Protein AF-A0A2V1BF29-F1 (afdb_monomer_lite)

Foldseek 3Di:
DDLVQQLVFLVVLLVVLVVQAFHWAAAQGKRWGDDDFKMKIKHQHAQPDPRNTGHSHPVCSVVSVVLSVQSSVCPPWDAAAFSDDQDNRITTIMHGHDPPDPNVVCNVPPPDPGD

Radius of gyration: 13.23 Å; chains: 1; bounding box: 35×24×35 Å

Sequence (115 aa):
MDHGGCNAVVADLRAQFVRSLGACIPRKAAWYSIRSNVVAFACNYGSVAPNNCHPITADNYDRFWASTVRISRDCGSFVAGIVDPPWFGVHFGYMIHYPGLDFCGNAWGSKLDHC

Secondary structure (DSSP, 8-state):
--HHHHHHHHHHHHHHHHHTTT-EEETT-EEEEEETTEEEEEEES---STTSEEE--HHHHHHHHHHHHHHHHHBTTB-SEESS--BTTEEEEEEE--TT--HHHHHT----S--

pLDDT: mean 74.35, std 13.65, range [36.12, 90.25]

Structure (mmCIF, N/CA/C/O backbone):
data_AF-A0A2V1BF29-F1
#
_entry.id   AF-A0A2V1BF29-F1
#
loop_
_atom_site.group_PDB
_atom_site.id
_atom_site.type_symbol
_atom_site.label_atom_id
_atom_site.label_alt_id
_atom_site.label_comp_id
_atom_site.label_asym_id
_atom_site.label_entity_id
_atom_site.label_seq_id
_atom_site.pdbx_PDB_ins_code
_atom_site.Cartn_x
_atom_site.Cartn_y
_atom_site.Cartn_z
_atom_site.occupancy
_atom_site.B_iso_or_equiv
_atom_site.auth_seq_id
_atom_site.auth_comp_id
_atom_site.auth_asym_id
_atom_site.auth_atom_id
_atom_site.pdbx_PDB_model_num
ATOM 1 N N . MET A 1 1 ? -13.451 -6.571 15.229 1.00 50.56 1 MET A N 1
ATOM 2 C CA . MET A 1 1 ? -13.162 -5.555 14.187 1.00 50.56 1 MET A CA 1
ATOM 3 C C . MET A 1 1 ? -14.139 -5.725 13.030 1.00 50.56 1 MET A C 1
ATOM 5 O O . MET A 1 1 ? -14.563 -6.845 12.785 1.00 50.56 1 MET A O 1
ATOM 9 N N . ASP A 1 2 ? -14.521 -4.641 12.352 1.00 57.06 2 ASP A N 1
ATOM 10 C CA . ASP A 1 2 ? -15.465 -4.665 11.225 1.00 57.06 2 ASP A CA 1
ATOM 11 C C . ASP A 1 2 ? -14.796 -5.203 9.943 1.00 57.06 2 ASP A C 1
ATOM 13 O O . ASP A 1 2 ? -13.970 -4.533 9.318 1.00 57.06 2 ASP A O 1
ATOM 17 N N . HIS A 1 3 ? -15.150 -6.430 9.552 1.00 59.81 3 HIS A N 1
ATOM 18 C CA . HIS A 1 3 ? -14.661 -7.070 8.326 1.00 59.81 3 HIS A CA 1
ATOM 19 C C . HIS A 1 3 ? -15.117 -6.330 7.052 1.00 59.81 3 HIS A C 1
ATOM 21 O O . HIS A 1 3 ? -14.430 -6.387 6.028 1.00 59.81 3 HIS A O 1
ATOM 27 N N . GLY A 1 4 ? -16.245 -5.611 7.103 1.00 61.72 4 GLY A N 1
ATOM 28 C CA . GLY A 1 4 ? -16.755 -4.822 5.981 1.00 61.72 4 GLY A CA 1
ATOM 29 C C . GLY A 1 4 ? -15.875 -3.606 5.691 1.00 61.72 4 GLY A C 1
ATOM 30 O O . GLY A 1 4 ? -15.502 -3.371 4.538 1.00 61.72 4 GLY A O 1
ATOM 31 N N . GLY A 1 5 ? -15.468 -2.889 6.743 1.00 70.00 5 GLY A N 1
ATOM 32 C CA . GLY A 1 5 ? -14.541 -1.759 6.654 1.00 70.00 5 GLY A CA 1
ATOM 33 C C . GLY A 1 5 ? -13.174 -2.142 6.084 1.00 70.00 5 GLY A C 1
ATOM 34 O O . GLY A 1 5 ? -12.642 -1.421 5.235 1.00 70.00 5 GLY A O 1
ATOM 35 N N . CYS A 1 6 ? -12.638 -3.309 6.466 1.00 73.94 6 CYS A N 1
ATOM 36 C CA . CYS A 1 6 ? -11.372 -3.774 5.904 1.00 73.94 6 CYS A CA 1
ATOM 37 C C . CYS A 1 6 ? -11.460 -4.072 4.402 1.00 73.94 6 CYS A C 1
ATOM 39 O O . CYS A 1 6 ? -10.661 -3.563 3.616 1.00 73.94 6 CYS A O 1
ATOM 41 N N . ASN A 1 7 ? -12.429 -4.883 3.973 1.00 78.88 7 ASN A N 1
ATOM 42 C CA . ASN A 1 7 ? -12.519 -5.253 2.561 1.00 78.88 7 ASN A CA 1
ATOM 43 C C . ASN A 1 7 ? -12.714 -4.028 1.664 1.00 78.88 7 ASN A C 1
ATOM 45 O O . ASN A 1 7 ? -12.131 -3.961 0.583 1.00 78.88 7 ASN A O 1
ATOM 49 N N . ALA A 1 8 ? -13.469 -3.032 2.134 1.00 84.69 8 ALA A N 1
ATOM 50 C CA . ALA A 1 8 ? -13.650 -1.781 1.414 1.00 84.69 8 ALA A CA 1
ATOM 51 C C . ALA A 1 8 ? -12.343 -0.975 1.300 1.00 84.69 8 ALA A C 1
ATOM 53 O O . ALA A 1 8 ? -12.001 -0.523 0.207 1.00 84.69 8 ALA A O 1
ATOM 54 N N . VAL A 1 9 ? -11.582 -0.823 2.391 1.00 87.12 9 VAL A N 1
ATOM 55 C CA . VAL A 1 9 ? -10.337 -0.038 2.357 1.00 87.12 9 VAL A CA 1
ATOM 56 C C . VAL A 1 9 ? -9.242 -0.722 1.526 1.00 87.12 9 VAL A C 1
ATOM 58 O O . VAL A 1 9 ? -8.500 -0.057 0.802 1.00 87.12 9 VAL A O 1
ATOM 61 N N . VAL A 1 10 ? -9.184 -2.056 1.553 1.00 86.38 10 VAL A N 1
ATOM 62 C CA . VAL A 1 10 ? -8.265 -2.844 0.720 1.00 86.38 10 VAL A CA 1
ATOM 63 C C . VAL A 1 10 ? -8.663 -2.785 -0.754 1.00 86.38 10 VAL A C 1
ATOM 65 O O . VAL A 1 10 ? -7.796 -2.644 -1.618 1.00 86.38 10 VAL A O 1
ATOM 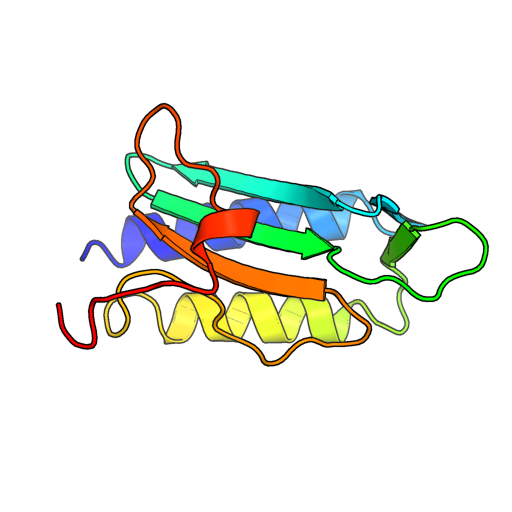68 N N . ALA A 1 11 ? -9.963 -2.849 -1.057 1.00 88.06 11 ALA A N 1
ATOM 69 C CA . ALA A 1 11 ? -10.461 -2.706 -2.421 1.00 88.06 11 ALA A CA 1
ATOM 70 C C . ALA A 1 11 ? -10.102 -1.336 -3.014 1.00 88.06 11 ALA A C 1
ATOM 72 O O . ALA A 1 11 ? -9.670 -1.266 -4.165 1.00 88.06 11 ALA A O 1
ATOM 73 N N . ASP A 1 12 ? -10.206 -0.265 -2.225 1.00 90.25 12 ASP A N 1
ATOM 74 C CA . ASP A 1 12 ? -9.800 1.074 -2.652 1.00 90.25 12 ASP A CA 1
ATOM 75 C C . ASP A 1 12 ? -8.291 1.157 -2.916 1.00 90.25 12 ASP A C 1
ATOM 77 O O . ASP A 1 12 ? -7.883 1.672 -3.958 1.00 90.25 12 ASP A O 1
ATOM 81 N N . LEU A 1 13 ? -7.456 0.626 -2.012 1.00 89.12 13 LEU A N 1
ATOM 82 C CA . LEU A 1 13 ? -6.000 0.590 -2.206 1.00 89.12 13 LEU A CA 1
ATOM 83 C C . LEU A 1 13 ? -5.637 -0.175 -3.486 1.00 89.12 13 LEU A C 1
ATOM 85 O O . LEU A 1 13 ? -4.834 0.282 -4.299 1.00 89.12 13 LEU A O 1
ATOM 89 N N . ARG A 1 14 ? -6.283 -1.317 -3.714 1.00 87.31 14 ARG A N 1
ATOM 90 C CA . ARG A 1 14 ? -6.079 -2.114 -4.921 1.00 87.31 14 ARG A CA 1
ATOM 91 C C . ARG A 1 14 ? -6.533 -1.385 -6.182 1.00 87.31 14 ARG A C 1
ATOM 93 O O . ARG A 1 14 ? -5.852 -1.450 -7.203 1.00 87.31 14 ARG A O 1
ATOM 100 N N . ALA A 1 15 ? -7.652 -0.667 -6.126 1.00 90.00 15 ALA A N 1
ATOM 101 C CA . ALA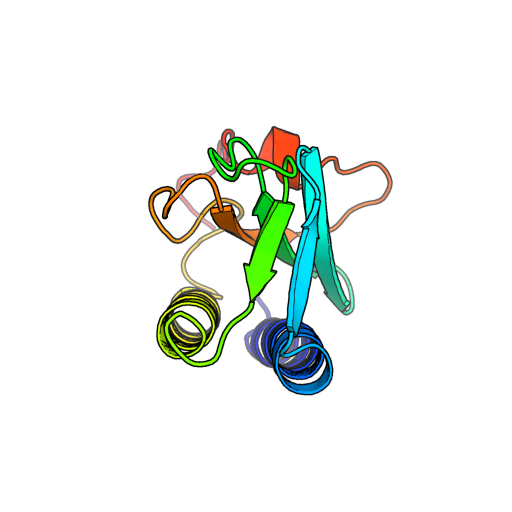 A 1 15 ? -8.119 0.141 -7.245 1.00 90.00 15 ALA A CA 1
ATOM 102 C C . ALA A 1 15 ? -7.128 1.261 -7.599 1.00 90.00 15 ALA A C 1
ATOM 104 O O . ALA A 1 15 ? -7.014 1.599 -8.777 1.00 90.00 15 ALA A O 1
ATOM 105 N N . GLN A 1 16 ? -6.395 1.806 -6.619 1.00 89.38 16 GLN A N 1
ATOM 106 C CA . GLN A 1 16 ? -5.303 2.743 -6.889 1.00 89.38 16 GLN A CA 1
ATOM 107 C C . GLN A 1 16 ? -4.184 2.054 -7.682 1.00 89.38 16 GLN A C 1
ATOM 109 O O . GLN A 1 16 ? -3.811 2.556 -8.738 1.00 89.38 16 GLN A O 1
ATOM 114 N N . PHE A 1 17 ? -3.714 0.871 -7.264 1.00 85.75 17 PHE A N 1
ATOM 115 C CA . PHE A 1 17 ? -2.666 0.143 -7.998 1.00 85.75 17 PHE A CA 1
ATOM 116 C C . PHE A 1 17 ? -3.055 -0.178 -9.447 1.00 85.75 17 PHE A C 1
ATOM 118 O O . PHE A 1 17 ? -2.249 0.035 -10.348 1.00 85.75 17 PHE A O 1
ATOM 125 N N . VAL A 1 18 ? -4.296 -0.621 -9.691 1.00 86.00 18 VAL A N 1
ATOM 126 C CA . VAL A 1 18 ? -4.811 -0.894 -11.052 1.00 86.00 18 VAL A CA 1
ATOM 127 C C . VAL A 1 18 ? -4.727 0.346 -11.939 1.00 86.00 18 VAL A C 1
ATOM 129 O O . VAL A 1 18 ? -4.240 0.282 -13.065 1.00 86.00 18 VAL A O 1
ATOM 132 N N . ARG A 1 19 ? -5.217 1.487 -11.441 1.00 86.88 19 ARG A N 1
ATOM 133 C CA . ARG A 1 19 ? -5.268 2.748 -12.203 1.00 86.88 19 ARG A CA 1
ATOM 134 C C . ARG A 1 19 ? -3.893 3.363 -12.423 1.00 86.88 19 ARG A C 1
ATOM 136 O O . ARG A 1 19 ? -3.767 4.331 -13.165 1.00 86.88 19 ARG A O 1
ATOM 143 N N . SER A 1 20 ? -2.884 2.839 -11.747 1.00 84.06 20 SER A N 1
ATOM 144 C CA . SER A 1 20 ? -1.550 3.411 -11.700 1.00 84.06 20 SER A CA 1
ATOM 145 C C . SER A 1 20 ? -0.476 2.396 -12.057 1.00 84.06 20 SER A C 1
ATOM 147 O O . SER A 1 20 ? 0.672 2.526 -11.642 1.00 84.06 20 SER A O 1
ATOM 149 N N . LEU A 1 21 ? -0.834 1.411 -12.881 1.00 83.44 21 LEU A N 1
ATOM 150 C CA . LEU A 1 21 ? 0.139 0.625 -13.628 1.00 83.44 21 LEU A CA 1
ATOM 151 C C . LEU A 1 21 ? 1.075 1.571 -14.397 1.00 83.44 21 LEU A C 1
ATOM 153 O O . LEU A 1 21 ? 0.624 2.466 -15.109 1.00 83.44 21 LEU A O 1
ATOM 157 N N . GLY A 1 22 ? 2.382 1.393 -14.215 1.00 81.69 22 GLY A N 1
ATOM 158 C CA . GLY A 1 22 ? 3.419 2.287 -14.736 1.00 81.69 22 GLY A CA 1
ATOM 159 C C . GLY A 1 22 ? 3.790 3.447 -13.804 1.00 81.69 22 GLY A C 1
ATOM 160 O O . GLY A 1 22 ? 4.800 4.109 -14.040 1.00 81.69 22 GLY A O 1
ATOM 161 N N . ALA A 1 23 ? 3.036 3.680 -12.726 1.00 86.62 23 ALA A N 1
ATOM 162 C CA . ALA A 1 23 ? 3.441 4.581 -11.654 1.00 86.62 23 ALA A CA 1
ATOM 163 C C . ALA A 1 23 ? 4.437 3.894 -10.711 1.00 86.62 23 ALA A C 1
ATOM 165 O O . ALA A 1 23 ? 4.824 2.736 -10.881 1.00 86.62 23 ALA A O 1
ATOM 166 N N . CYS A 1 24 ? 4.873 4.623 -9.693 1.00 86.12 24 CYS A N 1
ATOM 167 C CA . CYS A 1 24 ? 5.785 4.091 -8.702 1.00 86.12 24 CYS A CA 1
ATOM 168 C C . CYS A 1 24 ? 5.504 4.694 -7.323 1.00 86.12 24 CYS A C 1
ATOM 170 O O . CYS A 1 24 ? 4.929 5.777 -7.207 1.00 86.12 24 CYS A O 1
ATOM 172 N N . ILE A 1 25 ? 5.900 3.979 -6.272 1.00 85.50 25 ILE A N 1
ATOM 173 C CA . ILE A 1 25 ? 5.844 4.452 -4.887 1.00 85.50 25 ILE A CA 1
ATOM 174 C C . ILE A 1 25 ? 7.189 5.120 -4.574 1.00 85.50 25 ILE A C 1
ATOM 176 O O . ILE A 1 25 ? 8.194 4.406 -4.517 1.00 85.50 25 ILE A O 1
ATOM 180 N N . PRO A 1 26 ? 7.271 6.449 -4.377 1.00 84.44 26 PRO A N 1
ATOM 181 C CA . PRO A 1 26 ? 8.535 7.107 -4.046 1.00 84.44 26 PRO A CA 1
ATOM 182 C C . PRO A 1 26 ? 9.113 6.609 -2.721 1.00 84.44 26 PRO A C 1
ATOM 184 O O . PRO A 1 26 ? 8.387 6.170 -1.830 1.00 84.44 26 PRO A O 1
ATOM 187 N N . ARG A 1 27 ? 10.434 6.675 -2.567 1.00 81.56 27 ARG A N 1
ATOM 188 C CA . ARG A 1 27 ? 11.112 6.311 -1.320 1.00 81.56 27 ARG A CA 1
ATOM 189 C C . ARG A 1 27 ? 10.624 7.198 -0.174 1.00 81.56 27 ARG A C 1
ATOM 191 O O . ARG A 1 27 ? 10.533 8.412 -0.327 1.00 81.56 27 ARG A O 1
ATOM 198 N N . LYS A 1 28 ? 10.360 6.579 0.981 1.00 78.06 28 LYS A N 1
ATOM 199 C CA . LYS A 1 28 ? 9.733 7.184 2.171 1.00 78.06 28 LYS A CA 1
ATOM 200 C C . LYS A 1 28 ? 8.316 7.723 1.933 1.00 78.06 28 LYS A C 1
ATOM 202 O O . LYS A 1 28 ? 7.824 8.496 2.746 1.00 78.06 28 LYS A O 1
ATOM 207 N N . ALA A 1 29 ? 7.662 7.323 0.845 1.00 83.94 29 ALA A N 1
ATOM 208 C CA . ALA A 1 29 ? 6.259 7.615 0.594 1.00 83.94 29 ALA A CA 1
ATOM 209 C C . ALA A 1 29 ? 5.423 6.333 0.651 1.00 83.94 29 ALA A C 1
ATOM 211 O O . ALA A 1 29 ? 5.947 5.211 0.684 1.00 83.94 29 ALA A O 1
ATOM 212 N N . ALA A 1 30 ? 4.107 6.516 0.648 1.00 86.06 30 ALA A N 1
ATOM 213 C CA . ALA A 1 30 ? 3.163 5.421 0.693 1.00 86.06 30 ALA A CA 1
ATOM 214 C C . ALA A 1 30 ? 1.926 5.678 -0.142 1.00 86.06 30 ALA A C 1
ATOM 216 O O . ALA A 1 30 ? 1.500 6.814 -0.339 1.00 86.06 30 ALA A O 1
ATOM 217 N N . TRP A 1 31 ? 1.351 4.574 -0.591 1.00 89.56 31 TRP A N 1
ATOM 218 C CA . TRP A 1 31 ? 0.014 4.518 -1.151 1.00 89.56 31 TRP A CA 1
ATOM 219 C C . TRP A 1 31 ? -0.894 3.993 -0.061 1.00 89.56 31 TRP A C 1
ATOM 221 O O . TRP A 1 31 ? -0.533 3.031 0.615 1.00 89.56 31 TRP A O 1
ATOM 231 N N . TYR A 1 32 ? -2.038 4.627 0.150 1.00 90.19 32 TYR A N 1
ATOM 232 C CA . TYR A 1 32 ? -2.926 4.252 1.237 1.00 90.19 32 TYR A CA 1
ATOM 233 C C . TYR A 1 32 ? -4.381 4.543 0.891 1.00 90.19 32 TYR A C 1
ATOM 235 O O . TYR A 1 32 ? -4.694 5.370 0.036 1.00 90.19 32 TYR A O 1
ATOM 243 N N . SER A 1 33 ? -5.280 3.854 1.575 1.00 89.94 33 SER A N 1
ATOM 244 C CA . SER A 1 33 ? -6.697 4.187 1.614 1.00 89.94 33 SER A CA 1
ATOM 245 C C . SER A 1 33 ? -7.148 4.210 3.063 1.00 89.94 33 SER A C 1
ATOM 247 O O . SER A 1 33 ? -6.677 3.400 3.858 1.00 89.94 33 SER A O 1
ATOM 249 N N . ILE A 1 34 ? -8.048 5.131 3.399 1.00 88.00 34 ILE A N 1
ATOM 250 C CA . ILE A 1 34 ? -8.658 5.247 4.723 1.00 88.00 34 ILE A CA 1
ATOM 251 C C . ILE A 1 34 ? -10.166 5.128 4.553 1.00 88.00 34 ILE A C 1
ATOM 253 O O . ILE A 1 34 ? -10.763 5.850 3.754 1.00 88.00 34 ILE A O 1
ATOM 257 N N . ARG A 1 35 ? -10.795 4.266 5.351 1.00 85.25 35 ARG A N 1
ATOM 258 C CA . ARG A 1 35 ? -12.249 4.256 5.533 1.00 85.25 35 ARG A CA 1
ATOM 259 C C . ARG A 1 35 ? -12.589 4.155 7.004 1.00 85.25 35 ARG A C 1
ATOM 261 O O . ARG A 1 35 ? -12.016 3.340 7.718 1.00 85.25 35 ARG A O 1
ATOM 268 N N . SER A 1 36 ? -13.544 4.970 7.446 1.00 81.56 36 SER A N 1
ATOM 269 C CA . SER A 1 36 ? -13.937 5.060 8.854 1.00 81.56 36 SER A CA 1
ATOM 270 C C . SER A 1 36 ? -12.711 5.303 9.749 1.00 81.56 36 SER A C 1
ATOM 272 O O . SER A 1 36 ? -12.102 6.368 9.687 1.00 81.56 36 SER A O 1
ATOM 274 N N . ASN A 1 37 ? -12.323 4.313 10.548 1.00 80.44 37 ASN A N 1
ATOM 275 C CA . ASN A 1 37 ? -11.194 4.350 11.467 1.00 80.44 37 ASN A CA 1
ATOM 276 C C . ASN A 1 37 ? -10.099 3.347 11.083 1.00 80.44 37 ASN A C 1
ATOM 278 O O . ASN A 1 37 ? -9.372 2.894 11.960 1.00 80.44 37 ASN A O 1
ATOM 282 N N . VAL A 1 38 ? -9.989 2.947 9.815 1.00 81.12 38 VAL A N 1
ATOM 283 C CA . VAL A 1 38 ? -8.996 1.960 9.370 1.00 81.12 38 VAL A CA 1
ATOM 284 C C . VAL A 1 38 ? -8.267 2.433 8.120 1.00 81.12 38 VAL A C 1
ATOM 286 O O . VAL A 1 38 ? -8.839 3.125 7.279 1.00 81.12 38 VAL A O 1
ATOM 289 N N . VAL A 1 39 ? -6.994 2.061 8.007 1.00 84.50 39 VAL A N 1
ATOM 290 C CA . VAL A 1 39 ? -6.124 2.368 6.868 1.00 84.50 39 VAL A CA 1
ATOM 291 C C . VAL A 1 39 ? -5.491 1.087 6.337 1.00 84.50 39 VAL A C 1
ATOM 293 O O . VAL A 1 39 ? -4.977 0.289 7.116 1.00 84.50 39 VAL A O 1
ATOM 296 N N . ALA A 1 40 ? -5.502 0.909 5.017 1.00 87.12 40 ALA A N 1
ATOM 297 C CA . ALA A 1 40 ? -4.644 -0.046 4.315 1.00 87.12 40 ALA A CA 1
ATOM 298 C C . ALA A 1 40 ? -3.562 0.730 3.565 1.00 87.12 40 ALA A C 1
ATOM 300 O O . ALA A 1 40 ? -3.864 1.755 2.953 1.00 87.12 40 ALA A O 1
ATOM 301 N N . PHE A 1 41 ? -2.316 0.258 3.599 1.00 87.25 41 PHE A N 1
ATOM 302 C CA . PHE A 1 41 ? -1.181 0.998 3.048 1.00 87.25 41 PHE A CA 1
ATOM 303 C C . PHE A 1 41 ? -0.109 0.100 2.417 1.00 87.25 41 PHE A C 1
ATOM 305 O O . PHE A 1 41 ? 0.027 -1.077 2.748 1.00 87.25 41 PHE A O 1
ATOM 312 N N . ALA A 1 42 ? 0.679 0.701 1.526 1.00 88.00 42 ALA A N 1
ATOM 313 C CA . ALA A 1 42 ? 1.906 0.171 0.947 1.00 88.00 42 ALA A CA 1
ATOM 314 C C . ALA A 1 42 ? 3.007 1.239 1.033 1.00 88.00 42 ALA A C 1
ATOM 316 O O . ALA A 1 42 ? 2.944 2.258 0.344 1.00 88.00 42 ALA A O 1
ATOM 317 N N . CYS A 1 43 ? 4.005 1.018 1.885 1.00 85.56 43 CYS A N 1
ATOM 318 C CA . CYS A 1 43 ? 5.087 1.962 2.165 1.00 85.56 43 CYS A CA 1
ATOM 319 C C . CYS A 1 43 ? 6.382 1.524 1.486 1.00 85.56 43 CYS A C 1
ATOM 321 O O . CYS A 1 43 ? 6.842 0.407 1.716 1.00 85.56 43 CYS A O 1
ATOM 323 N N . ASN A 1 44 ? 7.019 2.409 0.720 1.00 84.62 44 ASN A N 1
ATOM 324 C CA . ASN A 1 44 ? 8.353 2.162 0.179 1.00 84.62 44 ASN A CA 1
ATOM 325 C C . ASN A 1 44 ? 9.427 2.690 1.141 1.00 84.62 44 ASN A C 1
ATOM 327 O O . ASN A 1 44 ? 9.746 3.879 1.171 1.00 84.62 44 ASN A O 1
ATOM 331 N N . TYR A 1 45 ? 10.022 1.783 1.901 1.00 74.75 45 TYR A N 1
ATOM 332 C CA . TYR A 1 45 ? 11.073 2.054 2.875 1.00 74.75 45 TYR A CA 1
ATOM 333 C C . TYR A 1 45 ? 12.471 2.139 2.286 1.00 74.75 45 TYR A C 1
ATOM 335 O O . TYR A 1 45 ? 13.327 2.878 2.780 1.00 74.75 45 TYR A O 1
ATOM 343 N N . GLY A 1 46 ? 12.719 1.356 1.245 1.00 64.75 46 GLY A N 1
ATOM 344 C CA . GLY A 1 46 ? 14.084 0.997 0.901 1.00 64.75 46 GLY A CA 1
ATOM 345 C C . GLY A 1 46 ? 14.301 0.671 -0.557 1.00 64.75 46 GLY A C 1
ATOM 346 O O . GLY A 1 46 ? 15.266 -0.034 -0.824 1.00 64.75 46 GLY A O 1
ATOM 347 N N . SER A 1 47 ? 13.438 1.132 -1.477 1.00 64.44 47 SER A N 1
ATOM 348 C CA . SER A 1 47 ? 13.629 0.845 -2.901 1.00 64.44 47 SER A CA 1
ATOM 349 C C . SER A 1 47 ? 15.076 1.114 -3.307 1.00 64.44 47 SER A C 1
ATOM 351 O O . SER A 1 47 ? 15.591 2.223 -3.164 1.00 64.44 47 SER A O 1
ATOM 353 N N . VAL A 1 48 ? 15.688 0.042 -3.803 1.00 58.25 48 VAL A N 1
ATOM 354 C CA . VAL A 1 48 ? 17.029 -0.047 -4.387 1.00 58.25 48 VAL A CA 1
ATOM 355 C C . VAL A 1 48 ? 17.031 0.342 -5.869 1.00 58.25 48 VAL A C 1
ATOM 357 O O . VAL A 1 48 ? 18.047 0.204 -6.545 1.00 58.25 48 VAL A O 1
ATOM 360 N N . ALA A 1 49 ? 15.898 0.808 -6.401 1.00 64.88 49 ALA A N 1
ATOM 361 C CA . ALA A 1 49 ? 15.807 1.229 -7.790 1.00 64.88 49 ALA A CA 1
ATOM 362 C C . ALA A 1 49 ? 16.598 2.531 -8.034 1.00 64.88 49 ALA A C 1
ATOM 364 O O . ALA A 1 49 ? 16.620 3.413 -7.167 1.00 64.88 49 ALA A O 1
ATOM 365 N N . PRO A 1 50 ? 17.178 2.712 -9.236 1.00 60.53 50 PRO A N 1
ATOM 366 C CA . PRO A 1 50 ? 18.034 3.857 -9.569 1.00 60.53 50 PRO A CA 1
ATOM 367 C C . PRO A 1 50 ? 17.347 5.228 -9.437 1.00 60.53 50 PRO A C 1
ATOM 369 O O . PRO A 1 50 ? 18.020 6.250 -9.362 1.00 60.53 50 PRO A O 1
ATOM 372 N N . ASN A 1 51 ? 16.015 5.267 -9.374 1.00 69.81 51 ASN A N 1
ATOM 373 C CA . ASN A 1 51 ? 15.208 6.480 -9.249 1.00 69.81 51 ASN A CA 1
ATOM 374 C C . ASN A 1 51 ? 14.606 6.696 -7.846 1.00 69.81 51 ASN A C 1
ATOM 376 O O . ASN A 1 51 ? 13.711 7.526 -7.704 1.00 69.81 51 ASN A O 1
ATOM 380 N N . ASN A 1 52 ? 15.051 5.963 -6.813 1.00 78.00 52 ASN A N 1
ATOM 381 C CA . ASN A 1 52 ? 14.450 6.002 -5.470 1.00 78.00 52 ASN A CA 1
ATOM 382 C C . ASN A 1 52 ? 12.928 5.754 -5.488 1.00 78.00 52 ASN A C 1
ATOM 384 O O . ASN A 1 52 ? 12.191 6.312 -4.676 1.00 78.00 52 ASN A O 1
ATOM 388 N N . CYS A 1 53 ? 12.431 4.937 -6.414 1.00 80.06 53 CYS A N 1
ATOM 389 C CA . CYS A 1 53 ? 11.009 4.649 -6.549 1.00 80.06 53 CYS A CA 1
ATOM 390 C C . CYS A 1 53 ? 10.782 3.147 -6.687 1.00 80.06 53 CYS A C 1
ATOM 392 O O . CYS A 1 53 ? 11.601 2.455 -7.279 1.00 80.06 53 CYS A O 1
ATOM 394 N N . HIS A 1 54 ? 9.708 2.602 -6.128 1.00 84.69 54 HIS A N 1
ATOM 395 C CA . HIS A 1 54 ? 9.343 1.209 -6.380 1.00 84.69 54 HIS A CA 1
ATOM 396 C C . HIS A 1 54 ? 8.280 1.175 -7.483 1.00 84.69 54 HIS A C 1
ATOM 398 O O . HIS A 1 54 ? 7.162 1.631 -7.231 1.00 84.69 54 HIS A O 1
ATOM 404 N N . PRO A 1 55 ? 8.605 0.722 -8.706 1.00 85.81 55 PRO A N 1
ATOM 405 C CA . PRO A 1 55 ? 7.662 0.753 -9.816 1.00 85.81 55 PRO A CA 1
ATOM 406 C C . PRO A 1 55 ? 6.539 -0.265 -9.613 1.00 85.81 55 PRO A C 1
ATOM 408 O O . PRO A 1 55 ? 6.769 -1.341 -9.069 1.00 85.81 55 PRO A O 1
ATOM 411 N N . ILE A 1 56 ? 5.334 0.069 -10.065 1.00 84.69 56 ILE A N 1
ATOM 412 C CA . ILE A 1 56 ? 4.195 -0.847 -10.152 1.00 84.69 56 ILE A CA 1
ATOM 413 C C . ILE A 1 56 ? 4.091 -1.258 -11.621 1.00 84.69 56 ILE A C 1
ATOM 415 O O . ILE A 1 56 ? 3.617 -0.493 -12.462 1.00 84.69 56 ILE A O 1
ATOM 419 N N . THR A 1 57 ? 4.599 -2.440 -11.949 1.00 85.38 57 THR A N 1
ATOM 420 C CA . THR A 1 57 ? 4.654 -2.979 -13.313 1.00 85.38 57 THR A CA 1
ATOM 421 C C . THR A 1 57 ? 3.764 -4.205 -13.433 1.00 85.38 57 THR A C 1
ATOM 423 O O . THR A 1 57 ? 3.389 -4.806 -12.431 1.00 85.38 57 THR A O 1
ATOM 426 N N . ALA A 1 58 ? 3.449 -4.622 -14.660 1.00 82.06 58 ALA A N 1
ATOM 427 C CA . ALA A 1 58 ? 2.735 -5.880 -14.878 1.00 82.06 58 ALA A CA 1
ATOM 428 C C . ALA A 1 58 ? 3.464 -7.075 -14.225 1.00 82.06 58 ALA A C 1
ATOM 430 O O . ALA A 1 58 ? 2.817 -7.917 -13.611 1.00 82.06 58 ALA A O 1
ATOM 431 N N . ASP A 1 59 ? 4.802 -7.086 -14.261 1.00 82.25 59 ASP A N 1
ATOM 432 C CA . ASP A 1 59 ? 5.632 -8.177 -13.727 1.00 82.25 59 ASP A CA 1
ATOM 433 C C . ASP A 1 59 ? 5.564 -8.326 -12.199 1.00 82.25 59 ASP A C 1
ATOM 435 O O . ASP A 1 59 ? 5.804 -9.411 -11.668 1.00 82.25 59 ASP A O 1
ATOM 439 N N . ASN A 1 60 ? 5.264 -7.245 -11.469 1.00 79.88 60 ASN A N 1
ATOM 440 C CA . ASN A 1 60 ? 5.138 -7.280 -10.011 1.00 79.88 60 ASN A CA 1
ATOM 441 C C . ASN A 1 60 ? 3.712 -7.041 -9.505 1.00 79.88 60 ASN A C 1
ATOM 443 O O . ASN A 1 60 ? 3.465 -7.173 -8.305 1.00 79.88 60 ASN A O 1
ATOM 447 N N . TYR A 1 61 ? 2.766 -6.753 -10.396 1.00 81.75 61 TYR A N 1
ATOM 448 C CA . TYR A 1 61 ? 1.383 -6.456 -10.045 1.00 81.75 61 TYR A CA 1
ATOM 449 C C . TYR A 1 61 ? 0.706 -7.613 -9.295 1.00 81.75 61 TYR A C 1
ATOM 451 O O . TYR A 1 61 ? 0.014 -7.381 -8.302 1.00 81.75 61 TYR A O 1
ATOM 459 N N . ASP A 1 62 ? 0.987 -8.862 -9.673 1.00 83.56 62 ASP A N 1
ATOM 460 C CA . ASP A 1 62 ? 0.485 -10.048 -8.963 1.00 83.56 62 ASP A CA 1
ATOM 461 C C . ASP A 1 62 ? 0.927 -10.089 -7.492 1.00 83.56 62 ASP A C 1
ATOM 463 O O . ASP A 1 62 ? 0.235 -10.649 -6.640 1.00 83.56 62 ASP A O 1
ATOM 467 N N . ARG A 1 63 ? 2.060 -9.458 -7.155 1.00 80.31 63 ARG A N 1
ATOM 468 C CA 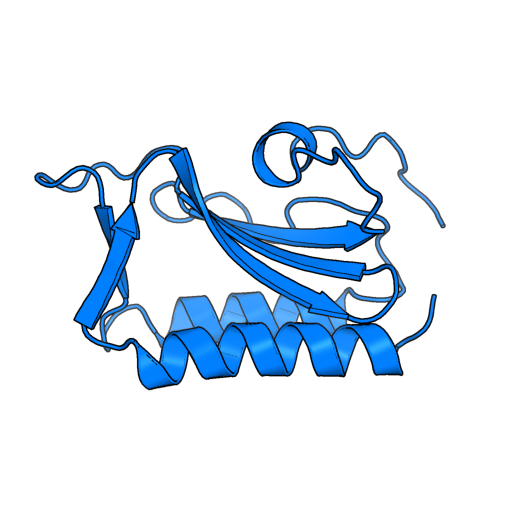. ARG A 1 63 ? 2.532 -9.334 -5.769 1.00 80.31 63 ARG A CA 1
ATOM 469 C C . ARG A 1 63 ? 1.742 -8.281 -5.011 1.00 80.31 63 ARG A C 1
ATOM 471 O O . ARG A 1 63 ? 1.235 -8.595 -3.940 1.00 80.31 63 ARG A O 1
ATOM 478 N N . PHE A 1 64 ? 1.557 -7.091 -5.588 1.00 81.50 64 PHE A N 1
ATOM 479 C CA . PHE A 1 64 ? 0.665 -6.066 -5.026 1.00 81.50 64 PHE A CA 1
ATOM 480 C C . PHE A 1 64 ? -0.729 -6.644 -4.763 1.00 81.50 64 PHE A C 1
ATOM 482 O O . PHE A 1 64 ? -1.316 -6.437 -3.699 1.00 81.50 64 PHE A O 1
ATOM 489 N N . TRP A 1 65 ? -1.226 -7.444 -5.706 1.00 83.75 65 TRP A N 1
ATOM 490 C CA . TRP A 1 65 ? -2.470 -8.172 -5.549 1.00 83.75 65 TRP A CA 1
ATOM 491 C C . TRP A 1 65 ? -2.428 -9.166 -4.389 1.00 83.75 65 TRP A C 1
ATOM 493 O O . TRP A 1 65 ? -3.282 -9.103 -3.504 1.00 83.75 65 TRP A O 1
ATOM 503 N N . ALA A 1 66 ? -1.443 -10.065 -4.357 1.00 83.19 66 ALA A N 1
ATOM 504 C CA . ALA A 1 66 ? -1.317 -11.071 -3.308 1.00 83.19 66 ALA A CA 1
ATOM 505 C C . ALA A 1 66 ? -1.239 -10.442 -1.908 1.00 83.19 66 ALA A C 1
ATOM 507 O O . ALA A 1 66 ? -1.901 -10.927 -0.989 1.00 83.19 66 ALA A O 1
ATOM 508 N N . SER A 1 67 ? -0.508 -9.335 -1.750 1.00 81.81 67 SER A N 1
ATOM 509 C CA . SER A 1 67 ? -0.422 -8.610 -0.481 1.00 81.81 67 SER A CA 1
ATOM 510 C C . SER A 1 67 ? -1.766 -7.985 -0.089 1.00 81.81 67 SER A C 1
ATOM 512 O O . SER A 1 67 ? -2.160 -8.085 1.070 1.00 81.81 67 SER A O 1
ATOM 514 N N . THR A 1 68 ? -2.541 -7.433 -1.036 1.00 80.31 68 THR A N 1
ATOM 515 C CA . THR A 1 68 ? -3.908 -6.945 -0.738 1.00 80.31 68 THR A CA 1
ATOM 516 C C . THR A 1 68 ? -4.840 -8.079 -0.300 1.00 80.31 68 THR A C 1
ATOM 518 O O . THR A 1 68 ? -5.589 -7.926 0.660 1.00 80.31 68 THR A O 1
ATOM 521 N N . VAL A 1 69 ? -4.745 -9.256 -0.928 1.00 81.50 69 VAL A N 1
ATOM 522 C CA . VAL A 1 69 ? -5.524 -10.441 -0.532 1.00 81.50 69 VAL A CA 1
ATOM 523 C C . VAL A 1 69 ? -5.145 -10.910 0.874 1.00 81.50 69 VAL A C 1
ATOM 525 O O . VAL A 1 69 ? -6.031 -11.250 1.656 1.00 81.50 69 VAL A O 1
ATOM 528 N N . ARG A 1 70 ? -3.851 -10.898 1.221 1.00 77.44 70 ARG A N 1
ATOM 529 C CA . ARG A 1 70 ? -3.374 -11.223 2.576 1.00 77.44 70 ARG A CA 1
ATOM 530 C C . ARG A 1 70 ? -3.929 -10.257 3.614 1.00 77.44 70 ARG A C 1
ATOM 532 O O . ARG A 1 70 ? -4.476 -10.717 4.609 1.00 77.44 70 ARG A O 1
ATOM 539 N N . ILE A 1 71 ? -3.881 -8.951 3.343 1.00 76.62 71 ILE A N 1
ATOM 540 C CA . ILE A 1 71 ? -4.484 -7.945 4.226 1.00 76.62 71 ILE A CA 1
ATOM 541 C C . ILE A 1 71 ? -5.975 -8.245 4.435 1.00 76.62 71 ILE A C 1
ATOM 543 O O . ILE A 1 71 ? -6.414 -8.344 5.575 1.00 76.62 71 ILE A O 1
ATOM 547 N N . SER A 1 72 ? -6.743 -8.458 3.361 1.00 77.62 72 SER A N 1
ATOM 548 C CA . SER A 1 72 ? -8.172 -8.793 3.462 1.00 77.62 72 SER A CA 1
ATOM 549 C C . SER A 1 72 ? -8.449 -10.070 4.256 1.00 77.62 72 SER A C 1
ATOM 551 O O . SER A 1 72 ? -9.448 -10.134 4.968 1.00 77.62 72 SER A O 1
ATOM 553 N N . ARG A 1 73 ? -7.588 -11.089 4.140 1.00 73.69 73 ARG A N 1
ATOM 554 C CA . ARG A 1 73 ? -7.717 -12.351 4.883 1.00 73.69 73 ARG A CA 1
ATOM 555 C C . ARG A 1 73 ? -7.436 -12.167 6.375 1.00 73.69 73 ARG A C 1
ATOM 557 O O . ARG A 1 73 ? -8.150 -12.729 7.197 1.00 73.69 73 ARG A O 1
ATOM 564 N N . ASP A 1 74 ? -6.399 -11.404 6.706 1.00 70.06 74 ASP A N 1
ATOM 565 C CA . ASP A 1 74 ? -5.891 -11.290 8.078 1.00 70.06 74 ASP A CA 1
ATOM 566 C C . ASP A 1 74 ? -6.592 -10.160 8.859 1.00 70.06 74 ASP A C 1
ATOM 568 O O . ASP A 1 74 ? -6.540 -10.093 10.093 1.00 70.06 74 ASP A O 1
ATOM 572 N N . CYS A 1 75 ? -7.340 -9.315 8.150 1.00 65.75 75 CYS A N 1
ATOM 573 C CA . CYS A 1 75 ? -8.244 -8.336 8.720 1.00 65.75 75 CYS A CA 1
ATOM 574 C C . CYS A 1 75 ? -9.286 -8.964 9.645 1.00 65.75 75 CYS A C 1
ATOM 576 O O . CYS A 1 75 ? -10.128 -9.758 9.230 1.00 65.75 75 CYS A O 1
ATOM 578 N N . GLY A 1 76 ? -9.241 -8.552 10.911 1.00 52.62 76 GLY A N 1
ATOM 579 C CA . GLY A 1 76 ? -10.096 -9.069 11.979 1.00 52.62 76 GLY A CA 1
ATOM 580 C C . GLY A 1 76 ? -9.361 -9.978 12.963 1.00 52.62 76 GLY A C 1
ATOM 581 O O . GLY A 1 76 ? -9.779 -10.057 14.115 1.00 52.62 76 GLY A O 1
ATOM 582 N N . SER A 1 77 ? -8.246 -10.580 12.537 1.00 52.88 77 SER A N 1
ATOM 583 C CA . SER A 1 77 ? -7.396 -11.444 13.372 1.00 52.88 77 SER A CA 1
ATOM 584 C C . SER A 1 77 ? -6.148 -10.718 13.881 1.00 52.88 77 SER A C 1
ATOM 586 O O . SER A 1 77 ? -5.639 -11.050 14.944 1.00 52.88 77 SER A O 1
ATOM 588 N N . PHE A 1 78 ? -5.665 -9.726 13.126 1.00 51.81 78 PHE A N 1
ATOM 589 C CA . PHE A 1 78 ? -4.480 -8.936 13.455 1.00 51.81 78 PHE A CA 1
ATOM 590 C C . PHE A 1 78 ? -4.818 -7.449 13.618 1.00 51.81 78 PHE A C 1
ATOM 592 O O . PHE A 1 78 ? -5.395 -6.821 12.725 1.00 51.81 78 PHE A O 1
ATOM 599 N N . VAL A 1 79 ? -4.416 -6.875 14.757 1.00 50.59 79 VAL A N 1
ATOM 600 C CA . VAL A 1 79 ? -4.434 -5.430 14.999 1.00 50.59 79 VAL A CA 1
ATOM 601 C C . VAL A 1 79 ? -3.099 -4.853 14.559 1.00 50.59 79 VAL A C 1
ATOM 603 O O . VAL A 1 79 ? -2.082 -5.085 15.197 1.00 50.59 79 VAL A O 1
ATOM 606 N N . ALA A 1 80 ? -3.157 -4.036 13.510 1.00 54.53 80 ALA A N 1
ATOM 607 C CA . ALA A 1 80 ? -2.127 -3.094 13.091 1.00 54.53 80 ALA A CA 1
ATOM 608 C C . ALA A 1 80 ? -0.771 -3.695 12.673 1.00 54.53 80 ALA A C 1
ATOM 610 O O . ALA A 1 80 ? -0.156 -4.469 13.389 1.00 54.53 80 ALA A O 1
ATOM 611 N N . GLY A 1 81 ? -0.248 -3.275 11.523 1.00 59.62 81 GLY A N 1
ATOM 612 C CA . GLY A 1 81 ? 1.159 -3.485 11.172 1.00 59.62 81 GLY A CA 1
ATOM 613 C C . GLY A 1 81 ? 1.384 -4.011 9.765 1.00 59.62 81 GLY A C 1
ATOM 614 O O . GLY A 1 81 ? 0.483 -4.017 8.924 1.00 59.62 81 GLY A O 1
ATOM 615 N N . ILE A 1 82 ? 2.629 -4.401 9.506 1.00 59.88 82 ILE A N 1
ATOM 616 C CA . ILE A 1 82 ? 3.064 -4.980 8.236 1.00 59.88 82 ILE A CA 1
ATOM 617 C C . ILE A 1 82 ? 2.590 -6.441 8.169 1.00 59.88 82 ILE A C 1
ATOM 619 O O . ILE A 1 82 ? 2.990 -7.250 9.000 1.00 59.88 82 ILE A O 1
ATOM 623 N N . VAL A 1 83 ? 1.770 -6.790 7.173 1.00 63.94 83 VAL A N 1
ATOM 624 C CA . VAL A 1 83 ? 1.248 -8.163 6.978 1.00 63.94 83 VAL A CA 1
ATOM 625 C C . VAL A 1 83 ? 2.178 -9.012 6.099 1.00 63.94 83 VAL A C 1
ATOM 627 O O . VAL A 1 83 ? 2.058 -10.233 6.056 1.00 63.94 83 VAL A O 1
ATOM 630 N N . ASP A 1 84 ? 3.117 -8.383 5.387 1.00 63.97 84 ASP A N 1
ATOM 631 C CA . ASP A 1 84 ? 4.018 -9.061 4.450 1.00 63.97 84 ASP A CA 1
ATOM 632 C C . ASP A 1 84 ? 5.480 -8.665 4.713 1.00 63.97 84 ASP A C 1
ATOM 634 O O . ASP A 1 84 ? 5.765 -7.466 4.798 1.00 63.97 84 ASP A O 1
ATOM 638 N N . PRO A 1 85 ? 6.436 -9.610 4.831 1.00 59.41 85 PRO A N 1
ATOM 639 C CA . PRO A 1 85 ? 7.851 -9.259 4.902 1.00 59.41 85 PRO A CA 1
ATOM 640 C C . PRO A 1 85 ? 8.247 -8.335 3.737 1.00 59.41 85 PRO A C 1
ATOM 642 O O . PRO A 1 85 ? 7.708 -8.484 2.637 1.00 59.41 85 PRO A O 1
ATOM 645 N N . PRO A 1 86 ? 9.182 -7.387 3.959 1.00 59.22 86 PRO A N 1
ATOM 646 C CA . PRO A 1 86 ? 9.588 -6.421 2.946 1.00 59.22 86 PRO A CA 1
ATOM 647 C C . PRO A 1 86 ? 9.896 -7.097 1.618 1.00 59.22 86 PRO A C 1
ATOM 649 O O . PRO A 1 86 ? 10.825 -7.900 1.523 1.00 59.22 86 PRO A O 1
ATOM 652 N N . TRP A 1 87 ? 9.171 -6.714 0.573 1.00 64.25 87 TRP A N 1
ATOM 653 C CA . TRP A 1 87 ? 9.477 -7.154 -0.779 1.00 64.25 87 TRP A CA 1
ATOM 654 C C . TRP A 1 87 ? 10.129 -6.001 -1.532 1.00 64.25 87 TRP A C 1
ATOM 656 O O . TRP A 1 87 ? 9.491 -4.986 -1.807 1.00 64.25 87 TRP A O 1
ATOM 666 N N . PHE A 1 88 ? 11.439 -6.113 -1.784 1.00 63.41 88 PHE A N 1
ATOM 667 C CA . PHE A 1 88 ? 12.255 -5.048 -2.393 1.00 63.41 88 PHE A CA 1
ATOM 668 C C . PHE A 1 88 ? 12.059 -3.665 -1.734 1.00 63.41 88 PHE A C 1
ATOM 670 O O . PHE A 1 88 ? 12.059 -2.627 -2.400 1.00 63.41 88 PHE A O 1
ATOM 677 N N . GLY A 1 89 ? 11.871 -3.657 -0.411 1.00 69.12 89 GLY A N 1
ATOM 678 C CA . GLY A 1 89 ? 11.690 -2.440 0.375 1.00 69.12 89 GLY A CA 1
ATOM 679 C C . GLY A 1 89 ? 10.269 -1.874 0.393 1.00 69.12 89 GLY A C 1
ATOM 680 O O . GLY A 1 89 ? 10.099 -0.794 0.952 1.00 69.12 89 GLY A O 1
ATOM 681 N N . VAL A 1 90 ? 9.261 -2.558 -0.168 1.00 78.00 90 VAL A N 1
ATOM 682 C CA . VAL A 1 90 ? 7.843 -2.205 0.022 1.00 78.00 90 VAL A CA 1
ATOM 683 C C . VAL A 1 90 ? 7.227 -3.059 1.122 1.00 78.00 90 VAL A C 1
ATOM 685 O O . VAL A 1 90 ? 7.393 -4.277 1.147 1.00 78.00 90 VAL A O 1
ATOM 688 N N . HIS A 1 91 ? 6.509 -2.399 2.024 1.00 81.56 91 HIS A N 1
ATOM 689 C CA . HIS A 1 91 ? 5.808 -3.006 3.144 1.00 81.56 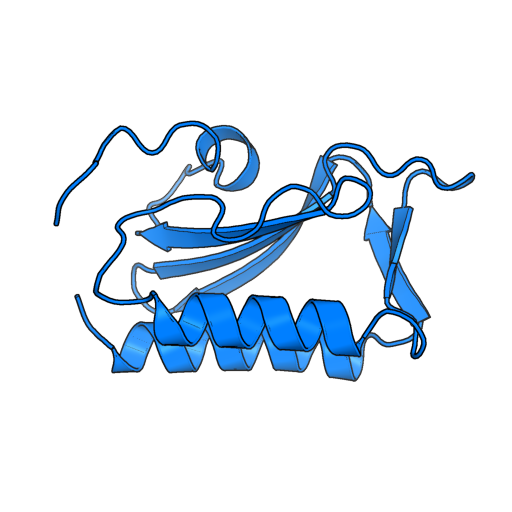91 HIS A CA 1
ATOM 690 C C . HIS A 1 91 ? 4.314 -2.754 3.023 1.00 81.56 91 HIS A C 1
ATOM 692 O O . HIS A 1 91 ? 3.891 -1.607 2.884 1.00 81.56 91 HIS A O 1
ATOM 698 N N . PHE A 1 92 ? 3.528 -3.819 3.115 1.00 82.69 92 PHE A N 1
ATOM 699 C CA . PHE A 1 92 ? 2.074 -3.769 3.027 1.00 82.69 92 PHE A CA 1
ATOM 700 C C . PHE A 1 92 ? 1.466 -3.966 4.401 1.00 82.69 92 PHE A C 1
ATOM 702 O O . PHE A 1 92 ? 1.928 -4.821 5.157 1.00 82.69 92 PHE A O 1
ATOM 709 N N . GLY A 1 93 ? 0.431 -3.201 4.722 1.00 81.50 93 GLY A N 1
ATOM 710 C CA . GLY A 1 93 ? -0.141 -3.233 6.054 1.00 81.50 93 GLY A CA 1
ATOM 711 C C . GLY A 1 93 ? -1.574 -2.749 6.147 1.00 81.50 93 GLY A C 1
ATOM 712 O O . GLY A 1 93 ? -2.132 -2.166 5.215 1.00 81.50 93 GLY A O 1
ATOM 713 N N . TYR A 1 94 ? -2.149 -2.995 7.318 1.00 81.00 94 TYR A N 1
ATOM 714 C CA . TYR A 1 94 ? -3.459 -2.504 7.720 1.00 81.00 94 TYR A CA 1
ATOM 715 C C . TYR A 1 94 ? -3.440 -2.141 9.197 1.00 81.00 94 TYR A C 1
ATOM 717 O O . TYR A 1 94 ? -2.824 -2.853 9.985 1.00 81.00 94 TYR A O 1
ATOM 725 N N . MET A 1 95 ? -4.080 -1.037 9.583 1.00 79.12 95 MET A N 1
ATOM 726 C CA . MET A 1 95 ? -4.158 -0.609 10.982 1.00 79.12 95 MET A CA 1
ATOM 727 C C . MET A 1 95 ? -5.369 0.279 11.273 1.00 79.12 95 MET A C 1
ATOM 729 O O . MET A 1 95 ? -6.004 0.802 10.359 1.00 79.12 95 MET A O 1
ATOM 733 N N . ILE A 1 96 ? -5.676 0.464 12.561 1.00 79.12 96 ILE A N 1
ATOM 734 C CA . ILE A 1 96 ? -6.636 1.481 13.001 1.00 79.12 96 ILE A CA 1
ATOM 735 C C . ILE A 1 96 ? -6.028 2.859 12.722 1.00 79.12 96 ILE A C 1
ATOM 737 O O . ILE A 1 96 ? -4.939 3.172 13.195 1.00 79.12 96 ILE A O 1
ATOM 741 N N . HIS A 1 97 ? -6.743 3.678 11.960 1.00 80.19 97 HIS A N 1
ATOM 742 C CA . HIS A 1 97 ? -6.387 5.052 11.656 1.00 80.19 97 HIS A CA 1
ATOM 743 C C . HIS A 1 97 ? -6.879 6.002 12.751 1.00 80.19 97 HIS A C 1
ATOM 745 O O . HIS A 1 97 ? -8.050 5.982 13.133 1.00 80.19 97 HIS A O 1
ATOM 751 N N . TYR A 1 98 ? -5.996 6.891 13.190 1.00 80.56 98 TYR A N 1
ATOM 752 C CA . TYR A 1 98 ? -6.318 8.044 14.023 1.00 80.56 98 TYR A CA 1
ATOM 753 C C . TYR A 1 98 ? -5.515 9.263 13.537 1.00 80.56 98 TYR A C 1
ATOM 755 O O . TYR A 1 98 ? -4.444 9.091 12.949 1.00 80.56 98 TYR A O 1
ATOM 763 N N . PRO A 1 99 ? -6.009 10.499 13.743 1.00 78.12 99 PRO A N 1
ATOM 764 C CA . PRO A 1 99 ? -5.303 11.700 13.305 1.00 78.12 99 PRO A CA 1
ATOM 765 C C . PRO A 1 99 ? -3.873 11.770 13.858 1.00 78.12 99 PRO A C 1
ATOM 767 O O . PRO A 1 99 ? -3.656 11.573 15.052 1.00 78.12 99 PRO A O 1
ATOM 770 N N . GLY A 1 100 ? -2.902 12.065 12.989 1.00 76.06 100 GLY A N 1
ATOM 771 C CA . GLY A 1 100 ? -1.480 12.156 13.353 1.00 76.06 100 GLY A CA 1
ATOM 772 C C . GLY A 1 100 ? -0.717 10.825 13.350 1.00 76.06 100 GLY A C 1
ATOM 773 O O . GLY A 1 100 ? 0.450 10.795 13.730 1.00 76.06 100 GLY A O 1
ATOM 774 N N . LEU A 1 101 ? -1.345 9.730 12.918 1.00 77.00 101 LEU A N 1
ATOM 775 C CA . LEU A 1 101 ? -0.697 8.430 12.765 1.00 77.00 101 LEU A CA 1
ATOM 776 C C . LEU A 1 101 ? 0.320 8.428 11.609 1.00 77.00 101 LEU A C 1
ATOM 778 O O . LEU A 1 101 ? -0.057 8.510 10.441 1.00 77.00 101 LEU A O 1
ATOM 782 N N . ASP A 1 102 ? 1.602 8.236 11.930 1.00 76.81 102 ASP A N 1
ATOM 783 C CA . ASP A 1 102 ? 2.619 7.823 10.956 1.00 76.81 102 ASP A CA 1
ATOM 784 C C . ASP A 1 102 ? 2.517 6.309 10.748 1.00 76.81 102 ASP A C 1
ATOM 786 O O . ASP A 1 102 ? 3.198 5.522 11.401 1.00 76.81 102 ASP A O 1
ATOM 790 N N . PHE A 1 103 ? 1.603 5.882 9.877 1.00 74.75 103 PHE A N 1
ATOM 791 C CA . PHE A 1 103 ? 1.350 4.459 9.664 1.00 74.75 103 PHE A CA 1
ATOM 792 C C . PHE A 1 103 ? 2.539 3.749 9.039 1.00 74.75 103 PHE A C 1
ATOM 794 O O . PHE A 1 103 ? 2.746 2.593 9.368 1.00 74.75 103 PHE A O 1
ATOM 801 N N . CYS A 1 104 ? 3.349 4.402 8.202 1.00 76.06 104 CYS A N 1
ATOM 802 C CA . CYS A 1 104 ? 4.585 3.775 7.770 1.00 76.06 104 CYS A CA 1
ATOM 803 C C . CYS A 1 104 ? 5.460 3.556 9.006 1.00 76.06 104 CYS A C 1
ATOM 805 O O . CYS A 1 104 ? 5.725 2.401 9.356 1.00 76.06 104 CYS A O 1
ATOM 807 N N . GLY A 1 105 ? 5.893 4.625 9.685 1.00 69.00 105 GLY A N 1
ATOM 808 C CA . GLY A 1 105 ? 6.818 4.538 10.821 1.00 69.00 105 GLY A CA 1
ATOM 809 C C . GLY A 1 105 ? 6.351 3.571 11.911 1.00 69.00 105 GLY A C 1
ATOM 810 O O . GLY A 1 105 ? 7.148 2.797 12.441 1.00 69.00 105 GLY A O 1
ATOM 811 N N . ASN A 1 106 ? 5.043 3.540 12.166 1.00 65.00 106 ASN A N 1
ATOM 812 C CA . ASN A 1 106 ? 4.423 2.726 13.204 1.00 65.00 106 ASN A CA 1
ATOM 813 C C . ASN A 1 106 ? 4.080 1.298 12.751 1.00 65.00 106 ASN A C 1
ATOM 815 O O . ASN A 1 106 ? 3.797 0.459 13.605 1.00 65.00 106 ASN A O 1
ATOM 819 N N . ALA A 1 107 ? 4.131 0.972 11.451 1.00 62.69 107 ALA A N 1
ATOM 820 C CA . ALA A 1 107 ? 3.826 -0.380 10.970 1.00 62.69 107 ALA A CA 1
ATOM 821 C C . ALA A 1 107 ? 4.824 -1.438 11.473 1.00 62.69 107 ALA A C 1
ATOM 823 O O . ALA A 1 107 ? 4.479 -2.616 11.552 1.00 62.69 107 ALA A O 1
ATOM 824 N N . TRP A 1 108 ? 6.036 -1.014 11.846 1.00 56.81 108 TRP A N 1
ATOM 825 C CA . TRP A 1 108 ? 7.068 -1.842 12.482 1.00 56.81 108 TRP A CA 1
ATOM 826 C C . TRP A 1 108 ? 6.811 -2.116 13.968 1.00 56.81 108 TRP A C 1
ATOM 828 O O . TRP A 1 108 ? 7.477 -2.959 14.563 1.00 56.81 108 TRP A O 1
ATOM 838 N N . GLY A 1 109 ? 5.887 -1.375 14.578 1.00 45.72 109 GLY A N 1
ATOM 839 C CA . GLY A 1 109 ? 5.730 -1.287 16.023 1.00 45.72 109 GLY A CA 1
ATOM 840 C C . GLY A 1 109 ? 4.325 -1.602 16.499 1.00 45.72 109 GLY A C 1
ATOM 841 O O . GLY A 1 109 ? 3.880 -0.970 17.459 1.00 45.72 109 GLY A O 1
ATOM 842 N N . SER A 1 110 ? 3.615 -2.546 15.870 1.00 42.94 110 SER A N 1
ATOM 843 C CA . SER A 1 110 ? 2.387 -3.028 16.501 1.00 42.94 110 SER A CA 1
ATOM 844 C C . SER A 1 110 ? 2.742 -3.718 17.811 1.00 42.94 110 SER A C 1
ATOM 846 O O . SER A 1 110 ? 3.325 -4.798 17.837 1.00 42.94 110 SER A O 1
ATOM 848 N N . LYS A 1 111 ? 2.448 -3.025 18.912 1.00 37.62 111 LYS A N 1
ATOM 849 C CA . LYS A 1 111 ? 2.636 -3.496 20.288 1.00 37.62 111 LYS A CA 1
ATOM 850 C C . LYS A 1 111 ? 1.495 -4.401 20.761 1.00 37.62 111 LYS A C 1
ATOM 852 O O . LYS A 1 111 ? 1.412 -4.664 21.954 1.00 37.62 111 LYS A O 1
ATOM 857 N N . LEU A 1 112 ? 0.591 -4.799 19.871 1.00 40.16 112 LEU A N 1
ATOM 858 C CA . LEU A 1 112 ? -0.600 -5.559 20.224 1.00 40.16 112 LEU A CA 1
ATOM 859 C C . LEU A 1 112 ? -0.585 -6.886 19.473 1.00 40.16 112 LEU A C 1
ATOM 861 O O . LEU A 1 112 ? -0.874 -6.963 18.284 1.00 40.16 112 LEU A O 1
ATOM 865 N N . ASP A 1 113 ? -0.223 -7.928 20.208 1.00 36.12 113 ASP A N 1
ATOM 866 C CA . ASP A 1 113 ? -0.238 -9.334 19.816 1.00 36.12 113 ASP A CA 1
ATOM 867 C C . ASP A 1 113 ? -1.633 -9.975 19.959 1.00 36.12 113 ASP A C 1
ATOM 869 O O . ASP A 1 113 ? -1.783 -11.184 19.790 1.00 36.12 113 ASP A O 1
ATOM 873 N N . HIS A 1 114 ? -2.665 -9.182 20.264 1.00 36.19 114 HIS A N 1
ATOM 874 C CA . HIS A 1 114 ? -4.054 -9.627 20.375 1.00 36.19 114 HIS A CA 1
ATOM 875 C C . HIS A 1 114 ? -5.053 -8.459 20.241 1.00 36.19 114 HIS A C 1
ATOM 877 O O . HIS A 1 114 ? -4.729 -7.310 20.551 1.00 36.19 114 HIS A O 1
ATOM 883 N N . CYS A 1 115 ? -6.252 -8.783 19.733 1.00 43.19 115 CYS A N 1
ATOM 884 C CA . CYS A 1 115 ? -7.432 -7.909 19.654 1.00 43.19 115 CYS A CA 1
ATOM 885 C C . CYS A 1 115 ? -8.043 -7.623 21.029 1.00 43.19 115 CYS A C 1
ATOM 887 O O . CYS A 1 115 ? -8.118 -8.570 21.843 1.00 43.19 115 CYS A O 1
#

=== Feature glossary ===
Legend for the data blocks above and below:

— What the protein is —

Sequence gives the chain of amino acids in standard one-letter code (A=alanine, C=cysteine, …, Y=tyrosine), read N→C. It is the only feature that is directly encoded by the gene; all structural features are derived from the folded form of this sequence.

The annotation block draws on four external resources. InterPro: which protein families and domains the sequence belongs to. GO: standardized terms for what the protein does, what process it participates in, and where in the cell it acts. CATH: which structural fold it has in the CATH hierarchy. Organism: the species of origin.

— Where its atoms are —

Atomic coordinates in PDBx/mmCIF format — the same representation the Protein Data Bank distributes. Each line of the _atom_site loop places one backbone atom in Cartesian space (units: ångströms, origin: arbitrary).

Six rendered views show the 3D structure from the faces of a cube — i.e. along ±x, ±y, ±z. Rendering representation is drawn randomly per protein from cartoon (secondary-structure ribbons), sticks (backbone bonds), or molecular surface; coloring is either N→C rainbow (blue at the N-terminus through red at the C-terminus) or one color per chain.

— Local backbone conformation —

DSSP 8-state secondary structure assigns each residue one of 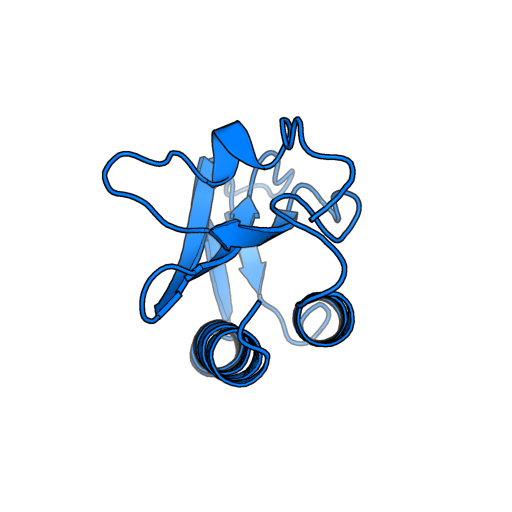H (α-helix), G (3₁₀-helix), I (π-helix), E (extended β-strand), B (isolated β-bridge), T (hydrogen-bonded turn), S (bend), or '-' (coil). The assignment is computed from backbone hydrogen-bond geometry via the Kabsch–Sander algorithm.

P-SEA three-state annotation labels each residue as helix, strand, or coil based purely on the geometry of the Cα trace. It serves as a fallback when the full backbone (and thus DSSP) is unavailable.

φ (phi) and ψ (psi) are the two rotatable backbone dihedrals per residue: φ is the C(i-1)–N–Cα–C torsion, ψ is the N–Cα–C–N(i+1) torsion, both in degrees on (−180°, 180°]. α-helical residues cluster near (−60°, −45°); β-strand residues near (−120°, +130°). A Ramachandran plot is simply a scatter of (φ, ψ) for every residue.

— Global shape and packing —

Radius of gyration (Rg) is the root-mean-square distance of Cα atoms from their centroid — a single number for overall size and compactness. A globular domain of N residues has Rg ≈ 2.2·N^0.38 Å; an extended or disordered chain has a much larger Rg. The Cα contact count is the number of residue pairs whose Cα atoms are within 8 Å and are more than four positions apart in sequence — a standard proxy for tertiary packing density. The bounding box is the smallest axis-aligned box enclosing all Cα atoms.

Accessible surface area quantifies burial. A residue with SASA near 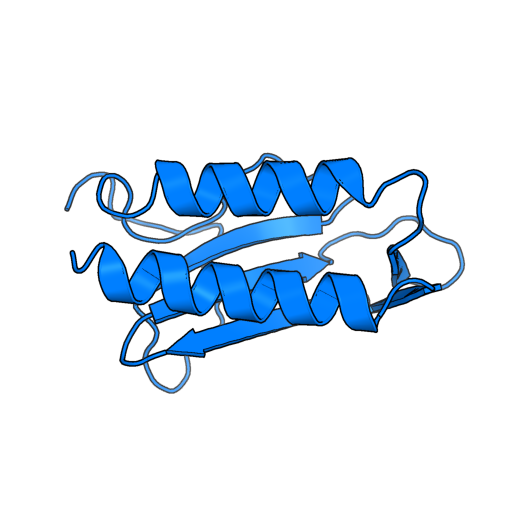zero is packed into the hydrophobic core; one with SASA >100 Å² sits on the surface. Computed here via the Shrake–Rupley numerical algorithm with a 1.4 Å probe.

The contact map is a binary N×N matrix image: pixel (i, j) is dark where Cα_i and Cα_j are within 8 Å and |i−j|>4. Because the |i−j|>4 filter removes local helical contacts, off-diagonal stripes parallel to the main diagonal indicate parallel β-sheets; stripes perpendicular to it indicate antiparallel β-sheets. The Ramachandran plot scatters every residue's (φ, ψ) pair against the sterically allowed regions. The PAE heatmap renders the predicted-aligned-error matrix.

— Structural neighborhood —

A 3Di character summarizes, for each residue, the relative orientation of the Cα frame of its nearest spatial neighbor. Because it encodes fold topology rather than chemistry, 3Di alignments detect remote structural similarity that sequence alignment misses.

Structural nearest neighbors (via Foldseek easy-search vs the PDB). Reported per hit: target PDB id, E-value, and alignment TM-score. A TM-score above ~0.5 is the conventional threshold for 'same fold'.

— Confidence and disorder —

For AlphaFold models, the B-factor field carries pLDDT — the model's own estimate of local accuracy on a 0–100 scale. Regions with pLDDT<50 should be treated as essentially unmodeled; they often correspond to intrinsically disordered segments.

B-factor (Debye–Waller factor) reflects atomic displacement in the crystal lattice. It is an experimental observable (units Å²), not a prediction; low values mean the atom is pinned down, high values mean it moves or is heterogeneous across the crystal.

Predicted Aligned Error (PAE) is an AlphaFold confidence matrix: entry (i, j) is the expected error in the position of residue j, in ångströms, when the prediction is superimposed on the true structure at residue i. Low PAE within a block of residues means that block is internally rigid and well-predicted; high PAE between two blocks means their relative placement is uncertain even if each block individually is confident.